Protein AF-A0A3P9NRV5-F1 (afdb_monomer_lite)

Secondary structure (DSSP, 8-state):
--SHHHHHHHHH-HHHHHHHHHHTT-S-HHHHHHHHHHHHHHHHH-TTHHHHHHHHHHHHHHHHTS-TTHHHHHHHT-TT---HHHHHHHHHHHHHS----PPPTTSSHHHHHHTT-PPPP---

Foldseek 3Di:
DPDPVVLVVCQVDLVNLLVLLVQCLDPDPVSVLVSLVVLLCNLVVDVVSLVSNQVSQCVNQVVVVHDRPVSLVCQCPPPPPDPPPSNVSSVSSVVSNDPDPPPDPPVVVVVVVVVVPDDDDDDD

InterPro domains:
  IPR011989 Armadillo-like helical [G3DSA:1.25.10.10] (1-114)
  IPR016024 Armadillo-type fold [SSF48371] (4-97)
  IPR056771 FHOD1/3-like, FH3 domain [PF24959] (1-97)

Organism: Poecilia reticulata (NCBI:txid8081)

pLDDT: mean 82.78, std 18.44, range [45.28, 98.5]

Structure (mmCIF, N/CA/C/O backbone):
data_AF-A0A3P9NRV5-F1
#
_entry.id   AF-A0A3P9NRV5-F1
#
loop_
_atom_site.group_PDB
_atom_site.id
_atom_site.type_symbol
_atom_site.label_atom_id
_atom_site.label_alt_id
_atom_site.label_comp_id
_atom_site.label_asym_id
_atom_site.label_entity_id
_atom_site.label_seq_id
_atom_site.pdbx_PDB_ins_code
_atom_site.Cartn_x
_atom_site.Cartn_y
_atom_site.Cartn_z
_atom_site.occupancy
_atom_site.B_iso_or_equiv
_atom_site.auth_seq_id
_atom_site.auth_comp_id
_atom_site.auth_asym_id
_atom_site.auth_atom_id
_atom_site.pdbx_PDB_model_num
ATOM 1 N N . MET A 1 1 ? 13.697 3.349 2.463 1.00 53.31 1 MET A N 1
ATOM 2 C CA . MET A 1 1 ? 14.480 2.935 1.281 1.00 53.31 1 ME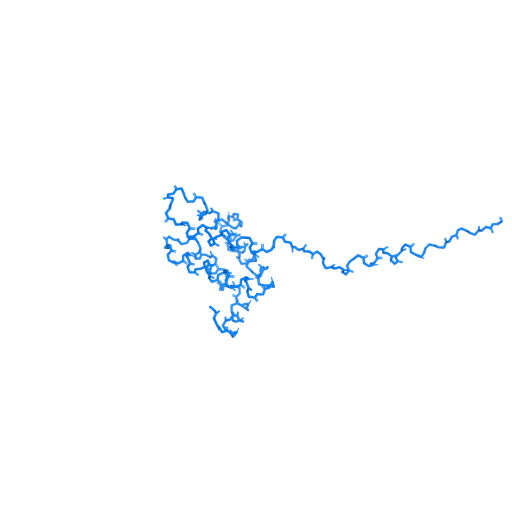T A CA 1
ATOM 3 C C . MET A 1 1 ? 15.273 4.130 0.781 1.00 53.31 1 MET A C 1
ATOM 5 O O . MET A 1 1 ? 14.735 4.925 0.029 1.00 53.31 1 MET A O 1
ATOM 9 N N . LEU A 1 2 ? 16.500 4.316 1.265 1.00 51.59 2 LEU A N 1
ATOM 10 C CA . LEU A 1 2 ? 17.341 5.463 0.881 1.00 51.59 2 LEU A CA 1
ATOM 11 C C . LEU A 1 2 ? 18.614 5.040 0.126 1.00 51.59 2 LEU A C 1
ATOM 13 O O . LEU A 1 2 ? 19.463 5.872 -0.154 1.00 51.59 2 LEU A O 1
ATOM 17 N N . PHE A 1 3 ? 18.723 3.761 -0.246 1.00 63.09 3 PHE A N 1
ATOM 18 C CA . PHE A 1 3 ? 19.817 3.226 -1.055 1.00 63.09 3 PHE A CA 1
ATOM 19 C C . PHE A 1 3 ? 19.238 2.475 -2.256 1.00 63.09 3 PHE A C 1
ATOM 21 O O . PHE A 1 3 ? 18.277 1.717 -2.096 1.00 63.09 3 PHE A O 1
ATOM 28 N N . VAL A 1 4 ? 19.820 2.696 -3.440 1.00 63.41 4 VAL A N 1
ATOM 29 C CA . VAL A 1 4 ? 19.380 2.115 -4.724 1.00 63.41 4 VAL A CA 1
ATOM 30 C C . VAL A 1 4 ? 19.313 0.584 -4.645 1.00 63.41 4 VAL A C 1
ATOM 32 O O . VAL A 1 4 ? 18.315 -0.007 -5.051 1.00 63.41 4 VAL A O 1
ATOM 35 N N . ASP A 1 5 ? 20.291 -0.049 -3.993 1.00 69.69 5 ASP A N 1
ATOM 36 C CA . ASP A 1 5 ? 20.334 -1.508 -3.816 1.00 69.69 5 ASP A CA 1
ATOM 37 C C . ASP A 1 5 ? 19.201 -2.041 -2.928 1.00 69.69 5 ASP A C 1
ATOM 39 O O . ASP A 1 5 ? 18.614 -3.086 -3.208 1.00 69.69 5 ASP A O 1
ATOM 43 N N . GLY A 1 6 ? 18.826 -1.292 -1.886 1.00 76.44 6 GLY A N 1
ATOM 44 C CA . GLY A 1 6 ? 17.714 -1.664 -1.009 1.00 76.44 6 GLY A CA 1
ATOM 45 C C . GLY A 1 6 ? 16.355 -1.583 -1.708 1.00 76.44 6 GLY A C 1
ATOM 46 O O . GLY A 1 6 ? 15.471 -2.388 -1.424 1.00 76.44 6 GLY A O 1
ATOM 47 N N . MET A 1 7 ? 16.185 -0.637 -2.637 1.00 85.31 7 MET A N 1
ATOM 48 C CA . MET A 1 7 ? 14.974 -0.544 -3.459 1.00 85.31 7 MET A CA 1
ATOM 49 C C . MET A 1 7 ? 14.908 -1.687 -4.476 1.00 85.31 7 MET A C 1
ATOM 51 O O . MET A 1 7 ? 13.866 -2.331 -4.598 1.00 85.31 7 MET A O 1
ATOM 55 N N . ASN A 1 8 ? 16.031 -1.997 -5.134 1.00 81.44 8 ASN A N 1
ATOM 56 C CA . ASN A 1 8 ? 16.127 -3.132 -6.053 1.00 81.44 8 ASN A CA 1
ATOM 57 C C . ASN A 1 8 ? 15.754 -4.450 -5.369 1.00 81.44 8 ASN A C 1
ATOM 59 O O . ASN A 1 8 ? 15.013 -5.236 -5.954 1.00 81.44 8 ASN A O 1
ATOM 63 N N . GLY A 1 9 ? 16.184 -4.672 -4.123 1.00 82.94 9 GLY A N 1
ATOM 64 C CA . GLY A 1 9 ? 15.762 -5.844 -3.353 1.00 82.94 9 GLY A CA 1
ATOM 65 C C . GLY A 1 9 ? 14.237 -5.960 -3.248 1.00 82.94 9 GLY A C 1
ATOM 66 O O . GLY A 1 9 ? 13.672 -7.010 -3.532 1.00 82.94 9 GLY A O 1
ATOM 67 N N . VAL A 1 10 ? 13.535 -4.874 -2.923 1.00 86.69 10 VAL A N 1
ATOM 68 C CA . VAL A 1 10 ? 12.068 -4.923 -2.784 1.00 86.69 10 VAL A CA 1
ATOM 69 C C . VAL A 1 10 ? 11.347 -5.077 -4.122 1.00 86.69 10 VAL A C 1
ATOM 71 O O . VAL A 1 10 ? 10.339 -5.776 -4.178 1.00 86.69 10 VAL A O 1
ATOM 74 N N . ILE A 1 11 ? 11.874 -4.496 -5.203 1.00 89.38 11 ILE A N 1
ATOM 75 C CA . ILE A 1 11 ? 11.321 -4.660 -6.559 1.00 89.38 11 ILE A CA 1
ATOM 76 C C . ILE A 1 11 ? 11.332 -6.136 -6.992 1.00 89.38 11 ILE A C 1
ATOM 78 O O . ILE A 1 11 ? 10.365 -6.606 -7.589 1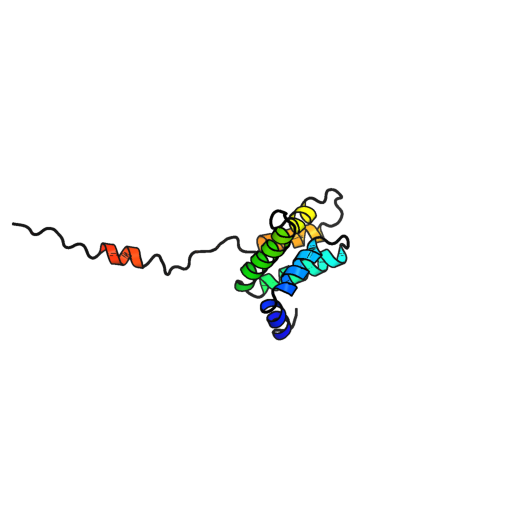.00 89.38 11 ILE A O 1
ATOM 82 N N . HIS A 1 12 ? 12.393 -6.880 -6.667 1.00 90.25 12 HIS A N 1
ATOM 83 C CA . HIS A 1 12 ? 12.560 -8.276 -7.092 1.00 90.25 12 HIS A CA 1
ATOM 84 C C . HIS A 1 12 ? 11.905 -9.307 -6.155 1.00 90.25 12 HIS A C 1
ATOM 86 O O . HIS A 1 12 ? 11.909 -10.496 -6.471 1.00 90.25 12 HIS A O 1
ATOM 92 N N . HIS A 1 13 ? 11.323 -8.878 -5.030 1.00 93.12 13 HIS A N 1
ATOM 93 C CA . HIS A 1 13 ? 10.712 -9.764 -4.032 1.00 93.12 13 HIS A CA 1
ATOM 94 C C . HIS A 1 13 ? 9.249 -9.379 -3.754 1.00 93.12 13 HIS A C 1
ATOM 96 O O . HIS A 1 13 ? 8.975 -8.635 -2.801 1.00 93.12 13 HIS A O 1
ATOM 102 N N . PRO A 1 14 ? 8.287 -9.899 -4.546 1.00 92.56 14 PRO A N 1
ATOM 103 C CA . PRO A 1 14 ? 6.860 -9.592 -4.414 1.00 92.56 14 PRO A CA 1
ATOM 104 C C . PRO A 1 14 ? 6.289 -9.843 -3.014 1.00 92.56 14 PRO A C 1
ATOM 106 O O . PRO A 1 14 ? 5.367 -9.147 -2.587 1.00 92.56 14 PRO A O 1
ATOM 109 N N . GLU A 1 15 ? 6.835 -10.810 -2.277 1.00 96.06 15 GLU A N 1
ATOM 110 C CA . GLU A 1 15 ? 6.449 -11.142 -0.903 1.00 96.06 15 GLU A CA 1
ATOM 111 C C . GLU A 1 15 ? 6.643 -9.952 0.041 1.00 96.06 15 GLU A C 1
ATOM 113 O O . GLU A 1 15 ? 5.844 -9.755 0.955 1.00 96.06 15 GLU A O 1
ATOM 118 N N . THR A 1 16 ? 7.652 -9.113 -0.210 1.00 96.31 16 THR A N 1
ATOM 119 C CA . THR A 1 16 ? 7.899 -7.904 0.586 1.00 96.31 16 THR A CA 1
ATOM 120 C C . THR A 1 16 ? 6.768 -6.897 0.405 1.00 96.31 16 THR A C 1
ATOM 122 O O . THR A 1 16 ? 6.284 -6.332 1.383 1.00 96.31 16 THR A O 1
ATOM 125 N N . LEU A 1 17 ? 6.291 -6.701 -0.829 1.00 97.19 17 LEU A N 1
ATOM 126 C CA . LEU A 1 17 ? 5.154 -5.817 -1.105 1.00 97.19 17 LEU A CA 1
ATOM 127 C C . LEU A 1 17 ? 3.846 -6.384 -0.551 1.00 97.19 17 LEU A C 1
ATOM 129 O O . LEU A 1 17 ? 3.053 -5.637 0.020 1.00 97.19 17 LEU A O 1
ATOM 133 N N . GLN A 1 18 ? 3.637 -7.698 -0.664 1.00 98.25 18 GLN A N 1
ATOM 134 C CA . GLN A 1 18 ? 2.485 -8.376 -0.059 1.00 98.25 18 GLN A CA 1
ATOM 135 C C . GLN A 1 18 ? 2.485 -8.199 1.466 1.00 98.25 18 GLN A C 1
ATOM 137 O O . GLN A 1 18 ? 1.447 -7.909 2.067 1.00 98.25 18 GLN A O 1
ATOM 142 N N . TRP A 1 19 ? 3.653 -8.323 2.096 1.00 97.88 19 TRP A N 1
ATOM 143 C CA . TRP A 1 19 ? 3.813 -8.119 3.530 1.00 97.88 19 TRP A CA 1
ATOM 144 C C . TRP A 1 19 ? 3.564 -6.663 3.936 1.00 97.88 19 TRP A C 1
ATOM 146 O O . TRP A 1 19 ? 2.754 -6.419 4.831 1.00 97.88 19 TRP A O 1
ATOM 156 N N . LEU A 1 20 ? 4.164 -5.691 3.239 1.00 98.00 20 LEU A N 1
ATOM 157 C CA . LEU A 1 20 ? 3.911 -4.265 3.476 1.00 98.00 20 LEU A CA 1
ATOM 158 C C . LEU A 1 20 ? 2.424 -3.921 3.323 1.00 98.00 20 LEU A C 1
ATOM 160 O O . LEU A 1 20 ? 1.874 -3.223 4.171 1.00 98.00 20 LEU A O 1
ATOM 164 N N . TYR A 1 21 ? 1.749 -4.450 2.298 1.00 98.44 21 TYR A N 1
ATOM 165 C CA . TYR A 1 21 ? 0.307 -4.274 2.138 1.00 98.44 21 TYR A CA 1
ATOM 166 C C . TYR A 1 21 ? -0.488 -4.911 3.288 1.00 98.44 21 TYR A C 1
ATOM 168 O O . TYR A 1 21 ? -1.403 -4.291 3.827 1.00 98.44 21 TYR A O 1
ATOM 176 N N . THR A 1 22 ? -0.113 -6.111 3.732 1.00 98.31 22 THR A N 1
ATOM 177 C CA . THR A 1 22 ? -0.757 -6.773 4.880 1.00 98.31 22 THR A CA 1
ATOM 178 C C . THR A 1 22 ? -0.648 -5.925 6.152 1.00 98.31 22 THR A C 1
ATOM 180 O O . THR A 1 22 ? -1.625 -5.794 6.887 1.00 98.31 22 THR A O 1
ATOM 183 N N . LEU A 1 23 ? 0.501 -5.276 6.385 1.00 98.12 23 LEU A N 1
ATOM 184 C CA . LEU A 1 23 ? 0.712 -4.390 7.537 1.00 98.12 23 LEU A CA 1
ATOM 185 C C . LEU A 1 23 ? -0.194 -3.149 7.547 1.00 98.12 23 LEU A C 1
ATOM 187 O O . LEU A 1 23 ? -0.404 -2.578 8.617 1.00 98.12 23 LEU A O 1
ATOM 191 N N . THR A 1 24 ? -0.757 -2.742 6.404 1.00 97.31 24 THR A N 1
ATOM 192 C CA . THR A 1 24 ? -1.714 -1.620 6.360 1.00 97.31 24 THR A CA 1
ATOM 193 C C . THR A 1 24 ? -3.044 -1.939 7.047 1.00 97.31 24 THR A C 1
ATOM 195 O O . THR A 1 24 ? -3.720 -1.017 7.481 1.00 97.31 24 THR A O 1
ATOM 198 N N . GLY A 1 25 ? -3.380 -3.223 7.228 1.00 95.62 25 GLY A N 1
ATOM 199 C CA . GLY A 1 25 ? -4.535 -3.682 8.013 1.00 95.62 25 GLY A CA 1
ATOM 200 C C . GLY A 1 25 ? -4.208 -4.003 9.479 1.00 95.62 25 GLY A C 1
ATOM 201 O O . GLY A 1 25 ? -4.948 -4.739 10.128 1.00 95.62 25 GLY A O 1
ATOM 202 N N . SER A 1 26 ? -3.065 -3.542 9.997 1.00 95.62 26 SER A N 1
ATOM 203 C CA . SER A 1 26 ? -2.642 -3.808 11.377 1.00 95.62 26 SER A CA 1
ATOM 204 C C . SER A 1 26 ? -3.430 -2.984 12.397 1.00 95.62 26 SER A C 1
ATOM 206 O O . SER A 1 26 ? -3.733 -1.818 12.171 1.00 95.62 26 SER A O 1
ATOM 208 N N . VAL A 1 27 ? -3.638 -3.544 13.592 1.00 92.12 27 VAL A N 1
ATOM 209 C CA . VAL A 1 27 ? -4.185 -2.807 14.748 1.00 92.12 27 VAL A CA 1
ATOM 210 C C . VAL A 1 27 ? -3.236 -1.716 15.270 1.00 92.12 27 VAL A C 1
ATOM 212 O O . VAL A 1 27 ? -3.650 -0.825 16.009 1.00 92.12 27 VAL A O 1
ATOM 215 N N . SER A 1 28 ? -1.946 -1.776 14.919 1.00 93.75 28 SER A N 1
ATOM 216 C CA . SER A 1 28 ? -0.946 -0.796 15.351 1.00 93.75 28 SER A CA 1
ATOM 217 C C . SER A 1 28 ? -0.824 0.352 14.353 1.00 93.75 28 SER A C 1
ATOM 219 O O . SER A 1 28 ? -0.228 0.194 13.284 1.00 93.75 28 SER A O 1
ATOM 221 N N . ARG A 1 29 ? -1.286 1.549 14.744 1.00 91.56 29 ARG A N 1
ATOM 222 C CA . ARG A 1 29 ? -1.191 2.778 13.926 1.00 91.56 29 ARG A CA 1
ATOM 223 C C . ARG A 1 29 ? 0.233 3.083 13.459 1.00 91.56 29 ARG A C 1
ATOM 225 O O . ARG A 1 29 ? 0.430 3.545 12.339 1.00 91.56 29 ARG A O 1
ATOM 232 N N . LEU A 1 30 ? 1.244 2.795 14.284 1.00 94.38 30 LEU A N 1
ATOM 233 C CA . LEU A 1 30 ? 2.645 3.001 13.909 1.00 94.38 30 LEU A CA 1
ATOM 234 C C . LEU A 1 30 ? 3.072 2.081 12.755 1.00 94.38 30 LEU A C 1
ATOM 236 O O . LEU A 1 30 ? 3.780 2.530 11.849 1.00 94.38 30 LEU A O 1
ATOM 240 N N . LEU A 1 31 ? 2.628 0.819 12.767 1.00 95.62 31 LEU A N 1
ATOM 241 C CA . LEU A 1 31 ? 2.913 -0.130 11.688 1.00 95.62 31 LEU A CA 1
ATOM 242 C C . LEU A 1 31 ? 2.192 0.275 10.404 1.00 95.62 31 LEU A C 1
ATOM 244 O O . LEU A 1 31 ? 2.835 0.321 9.356 1.00 95.62 31 LEU A O 1
ATOM 248 N N . VAL A 1 32 ? 0.916 0.663 10.500 1.00 96.19 32 VAL A N 1
ATOM 249 C CA . VAL A 1 32 ? 0.141 1.169 9.356 1.00 96.19 32 VAL A CA 1
ATOM 250 C C . VAL A 1 32 ? 0.830 2.391 8.746 1.00 96.19 32 VAL A C 1
ATOM 252 O O . VAL A 1 32 ? 1.126 2.404 7.553 1.00 96.19 32 VAL A O 1
ATOM 255 N N . LYS A 1 33 ? 1.194 3.385 9.569 1.00 95.31 33 LYS A N 1
ATOM 256 C CA . LYS A 1 33 ? 1.897 4.596 9.119 1.00 95.31 33 LYS A CA 1
ATOM 257 C C . LYS A 1 33 ? 3.206 4.280 8.408 1.00 95.31 33 LYS A C 1
ATOM 259 O O . LYS A 1 33 ? 3.502 4.848 7.358 1.00 95.31 33 LYS A O 1
ATOM 264 N N . THR A 1 34 ? 4.008 3.400 8.996 1.00 96.81 34 THR A N 1
ATOM 265 C CA . THR A 1 34 ? 5.319 3.045 8.446 1.00 96.81 34 THR A CA 1
ATOM 266 C C . THR A 1 34 ? 5.162 2.297 7.125 1.00 96.81 34 THR A C 1
ATOM 268 O O . THR A 1 34 ? 5.842 2.636 6.158 1.00 96.81 34 THR A O 1
ATOM 271 N N . ALA A 1 35 ? 4.223 1.351 7.045 1.00 97.88 35 ALA A N 1
ATOM 272 C CA . ALA A 1 35 ? 3.919 0.632 5.814 1.00 97.88 35 ALA A CA 1
ATOM 273 C C . ALA A 1 35 ? 3.442 1.581 4.706 1.00 97.88 35 ALA A C 1
ATOM 275 O O . ALA A 1 35 ? 3.997 1.553 3.611 1.00 97.88 35 ALA A O 1
ATOM 276 N N . LEU A 1 36 ? 2.497 2.480 5.002 1.00 97.62 36 LEU A N 1
ATOM 277 C CA . LEU A 1 36 ? 2.009 3.472 4.038 1.00 97.62 36 LEU A CA 1
ATOM 278 C C . LEU A 1 36 ? 3.140 4.367 3.519 1.00 97.62 36 LEU A C 1
ATOM 280 O O . LEU A 1 36 ? 3.275 4.529 2.310 1.00 97.62 36 LEU A O 1
ATOM 284 N N . LYS A 1 37 ? 4.003 4.893 4.400 1.00 96.06 37 LYS A N 1
ATOM 285 C CA . LYS A 1 37 ? 5.162 5.708 3.987 1.00 96.06 37 LYS A CA 1
ATOM 286 C C . LYS A 1 37 ? 6.113 4.929 3.076 1.00 96.06 37 LYS A C 1
ATOM 288 O O . LYS A 1 37 ? 6.573 5.472 2.076 1.00 96.06 37 LYS A O 1
ATOM 293 N N . LEU A 1 38 ? 6.396 3.664 3.391 1.00 96.56 38 LEU A N 1
ATOM 294 C CA . LEU A 1 38 ? 7.265 2.821 2.564 1.00 96.56 38 LEU A CA 1
ATOM 295 C C . LEU A 1 38 ? 6.638 2.497 1.205 1.00 96.56 38 LEU A C 1
ATOM 297 O O . LEU A 1 38 ? 7.338 2.554 0.198 1.00 96.56 38 LEU A O 1
ATOM 301 N N . LEU A 1 39 ? 5.337 2.209 1.166 1.00 97.19 39 LEU A N 1
ATOM 302 C CA . LEU A 1 39 ? 4.603 1.962 -0.075 1.00 97.19 39 LEU A CA 1
ATOM 303 C C . LEU A 1 39 ? 4.536 3.215 -0.958 1.00 97.19 39 LEU A C 1
ATOM 305 O O . LEU A 1 39 ? 4.699 3.098 -2.168 1.00 97.19 39 LEU A O 1
ATOM 309 N N . ILE A 1 40 ? 4.366 4.403 -0.367 1.00 96.06 40 ILE A N 1
ATOM 310 C CA . ILE A 1 40 ? 4.422 5.683 -1.091 1.00 96.06 40 ILE A CA 1
ATOM 311 C C . ILE A 1 40 ? 5.809 5.879 -1.706 1.00 96.06 40 ILE A C 1
ATOM 313 O O . ILE A 1 40 ? 5.909 6.050 -2.916 1.00 96.06 40 ILE A O 1
ATOM 317 N N . VAL A 1 41 ? 6.876 5.772 -0.906 1.00 94.69 41 VAL A N 1
ATOM 318 C CA . VAL A 1 41 ? 8.259 5.890 -1.407 1.00 94.69 41 VAL A CA 1
ATOM 319 C C . VAL A 1 41 ? 8.539 4.863 -2.510 1.00 94.69 41 VAL A C 1
ATOM 321 O O . VAL A 1 41 ? 9.230 5.170 -3.477 1.00 94.69 41 VAL A O 1
ATOM 324 N N . PHE A 1 42 ? 7.988 3.652 -2.394 1.00 94.75 42 PHE A N 1
ATOM 325 C CA . PHE A 1 42 ? 8.121 2.610 -3.407 1.00 9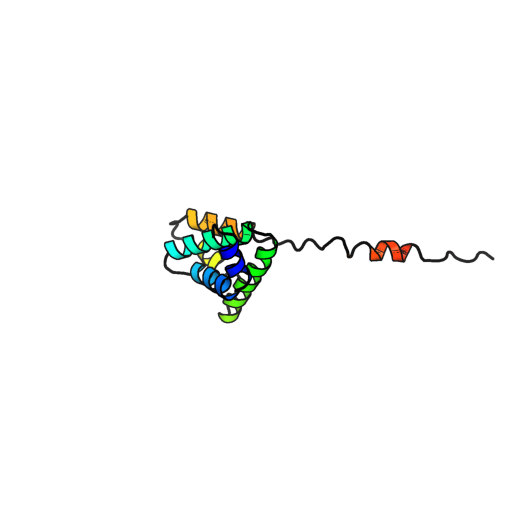4.75 42 PHE A CA 1
ATOM 326 C C . PHE A 1 42 ? 7.460 2.994 -4.738 1.00 94.75 42 PHE A C 1
ATOM 328 O O . PHE A 1 42 ? 8.109 2.890 -5.776 1.00 94.75 42 PHE A O 1
ATOM 335 N N . VAL A 1 43 ? 6.205 3.459 -4.741 1.00 94.69 43 VAL A N 1
ATOM 336 C CA . VAL A 1 43 ? 5.529 3.852 -5.997 1.00 94.69 43 VAL A CA 1
ATOM 337 C C . VAL A 1 43 ? 6.065 5.161 -6.579 1.00 94.69 43 VAL A C 1
ATOM 339 O O . VAL A 1 43 ? 6.005 5.357 -7.787 1.00 94.69 43 VAL A O 1
ATOM 342 N N . GLU A 1 44 ? 6.619 6.045 -5.746 1.00 92.31 44 GLU A N 1
ATOM 343 C CA . GLU A 1 44 ? 7.275 7.282 -6.191 1.00 92.31 44 GLU A CA 1
ATOM 344 C C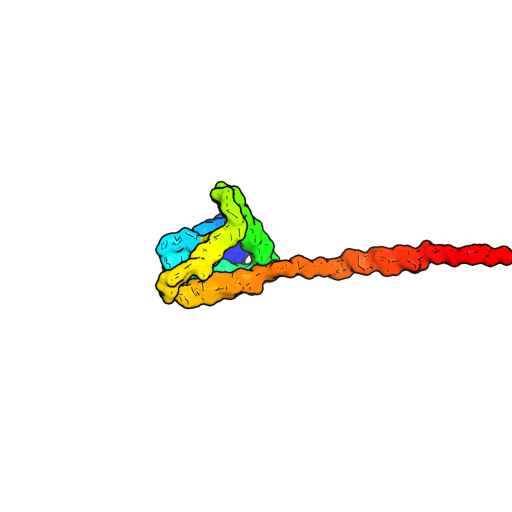 . GLU A 1 44 ? 8.632 7.042 -6.847 1.00 92.31 44 GLU A C 1
ATOM 346 O O . GLU A 1 44 ? 9.095 7.877 -7.619 1.00 92.31 44 GLU A O 1
ATOM 351 N N . TYR A 1 45 ? 9.273 5.917 -6.539 1.00 92.56 45 TYR A N 1
ATOM 352 C CA . TYR A 1 45 ? 10.607 5.623 -7.036 1.00 92.56 45 TYR A CA 1
ATOM 353 C C . TYR A 1 45 ? 10.649 5.414 -8.554 1.00 92.56 45 TYR A C 1
ATOM 355 O O . TYR A 1 45 ? 11.560 5.907 -9.215 1.00 92.56 45 TYR A O 1
ATOM 363 N N . ALA A 1 46 ? 9.679 4.682 -9.108 1.00 90.88 46 ALA A N 1
ATOM 364 C CA . ALA A 1 46 ? 9.581 4.414 -10.539 1.00 90.88 46 ALA A CA 1
ATOM 365 C C . ALA A 1 46 ? 8.133 4.106 -10.937 1.00 90.88 46 ALA A C 1
ATOM 367 O O . ALA A 1 46 ? 7.432 3.388 -10.227 1.00 90.88 46 ALA A O 1
ATOM 368 N N . GLU A 1 47 ? 7.695 4.568 -12.112 1.00 89.94 47 GLU A N 1
ATOM 369 C CA . GLU A 1 47 ? 6.332 4.303 -12.606 1.00 89.94 47 GLU A CA 1
ATOM 370 C C . GLU A 1 47 ? 6.031 2.796 -12.713 1.00 89.94 47 GLU A C 1
ATOM 372 O O . GLU A 1 47 ? 4.928 2.351 -12.383 1.00 89.94 47 GLU A O 1
ATOM 377 N N . SER A 1 48 ? 7.041 1.993 -13.074 1.00 91.75 48 SER A N 1
ATOM 378 C CA . SER A 1 48 ? 6.970 0.528 -13.160 1.00 91.75 48 SER A CA 1
ATOM 379 C C . SER A 1 48 ? 6.699 -0.170 -11.823 1.00 91.75 48 SER A C 1
ATOM 381 O O . SER A 1 48 ? 6.295 -1.332 -11.823 1.00 91.75 48 SER A O 1
ATOM 383 N N . ASN A 1 49 ? 6.852 0.513 -10.687 1.00 94.25 49 ASN A N 1
ATOM 384 C CA . ASN A 1 49 ? 6.577 -0.060 -9.369 1.00 94.25 49 ASN A CA 1
ATOM 385 C C . ASN A 1 49 ? 5.076 -0.134 -9.061 1.00 94.25 49 ASN A C 1
ATOM 387 O O . ASN A 1 49 ? 4.629 -1.004 -8.312 1.00 94.25 49 ASN A O 1
ATOM 391 N N . SER A 1 50 ? 4.270 0.738 -9.663 1.00 94.81 50 SER A N 1
ATOM 392 C CA . SER A 1 50 ? 2.821 0.765 -9.445 1.00 94.81 50 SER A CA 1
ATOM 393 C C . SER A 1 50 ? 2.113 -0.555 -9.790 1.00 94.81 50 SER A C 1
ATOM 395 O O . SER A 1 50 ? 1.387 -1.065 -8.933 1.00 94.81 50 SER A O 1
ATOM 397 N N . PRO A 1 51 ? 2.324 -1.178 -10.970 1.00 95.19 51 PRO A N 1
ATOM 398 C CA . PRO A 1 51 ? 1.731 -2.485 -11.262 1.00 95.19 51 PRO A CA 1
ATOM 399 C C . PRO A 1 51 ? 2.204 -3.596 -10.310 1.00 95.19 51 PRO A C 1
ATOM 401 O O . PRO A 1 51 ? 1.431 -4.513 -10.026 1.00 95.19 51 PRO A O 1
ATOM 404 N N . LEU A 1 52 ? 3.421 -3.506 -9.757 1.00 96.12 52 LEU A N 1
ATOM 405 C CA . LEU A 1 52 ? 3.909 -4.463 -8.755 1.00 96.12 52 LEU A CA 1
ATOM 406 C C . LEU A 1 52 ? 3.107 -4.362 -7.452 1.00 96.12 52 LEU A C 1
ATOM 408 O O . LEU A 1 52 ? 2.701 -5.385 -6.896 1.00 96.12 52 LEU A O 1
ATOM 412 N N . LEU A 1 53 ? 2.808 -3.138 -7.001 1.00 96.75 53 LEU A N 1
ATOM 413 C CA . LEU A 1 53 ? 1.940 -2.925 -5.843 1.00 96.75 53 LEU A CA 1
ATOM 414 C C . LEU A 1 53 ? 0.516 -3.441 -6.100 1.00 96.75 53 LEU A C 1
ATOM 416 O O . LEU A 1 53 ? -0.032 -4.145 -5.254 1.00 96.75 53 LEU A O 1
ATOM 420 N N . ILE A 1 54 ? -0.065 -3.154 -7.271 1.00 96.69 54 ILE A N 1
ATOM 421 C CA . ILE A 1 54 ? -1.407 -3.646 -7.641 1.00 96.69 54 ILE A CA 1
ATOM 422 C C . ILE A 1 54 ? -1.457 -5.181 -7.586 1.00 96.69 54 ILE A C 1
ATOM 424 O O . ILE A 1 54 ? -2.399 -5.756 -7.032 1.00 96.69 54 ILE A O 1
ATOM 428 N N . SER A 1 55 ? -0.432 -5.850 -8.121 1.00 96.94 55 SER A N 1
ATOM 429 C CA . SER A 1 55 ? -0.319 -7.312 -8.093 1.00 96.94 55 SER A CA 1
ATOM 430 C C . SER A 1 55 ? -0.238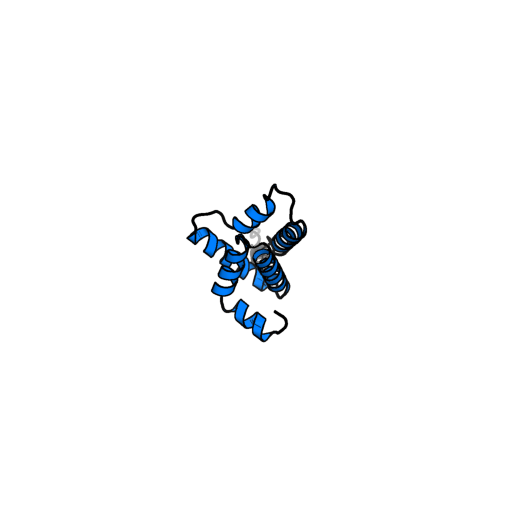 -7.854 -6.661 1.00 96.94 55 SER A C 1
ATOM 432 O O . SER A 1 55 ? -0.949 -8.800 -6.311 1.00 96.94 55 SER A O 1
ATOM 434 N N . ALA A 1 56 ? 0.561 -7.218 -5.799 1.00 97.62 56 ALA A N 1
ATOM 435 C CA . ALA A 1 56 ? 0.684 -7.601 -4.395 1.00 97.62 56 ALA A CA 1
ATOM 436 C C . ALA A 1 56 ? -0.644 -7.461 -3.632 1.00 97.62 56 ALA A C 1
ATOM 438 O O . ALA A 1 56 ? -1.052 -8.402 -2.949 1.00 97.62 56 ALA A O 1
ATOM 439 N N . VAL A 1 57 ? -1.345 -6.333 -3.798 1.00 97.88 57 VAL A N 1
ATOM 440 C CA . VAL A 1 57 ? -2.669 -6.083 -3.196 1.00 97.88 57 VAL A CA 1
ATOM 441 C C . VAL A 1 57 ? -3.668 -7.147 -3.637 1.00 97.88 57 VAL A C 1
ATOM 443 O O . VAL A 1 57 ? -4.294 -7.806 -2.808 1.00 97.88 57 VAL A O 1
ATOM 446 N N . THR A 1 58 ? -3.769 -7.360 -4.950 1.00 97.75 58 THR A N 1
ATOM 447 C CA . THR A 1 58 ? -4.693 -8.337 -5.537 1.00 97.75 58 THR A CA 1
ATOM 448 C C . THR A 1 58 ? -4.409 -9.739 -5.009 1.00 97.75 58 THR A C 1
ATOM 450 O O . THR A 1 58 ? -5.333 -10.451 -4.629 1.00 97.75 58 THR A O 1
ATOM 453 N N . THR A 1 59 ? -3.133 -10.117 -4.921 1.00 98.25 59 THR A N 1
ATOM 454 C CA . THR A 1 59 ? -2.712 -11.426 -4.411 1.00 98.25 59 THR A CA 1
ATOM 455 C C . THR A 1 59 ? -3.105 -11.625 -2.949 1.00 98.25 59 THR A C 1
ATOM 457 O O . THR A 1 59 ? -3.630 -12.682 -2.597 1.00 98.25 59 THR A O 1
ATOM 460 N N . VAL A 1 60 ? -2.850 -10.638 -2.085 1.00 98.50 60 VAL A N 1
ATOM 461 C CA . VAL A 1 60 ? -3.158 -10.736 -0.649 1.00 98.50 60 VAL A CA 1
ATOM 462 C C . VAL A 1 60 ? -4.662 -10.822 -0.415 1.00 98.50 60 VAL A C 1
ATOM 464 O O . VAL A 1 60 ? -5.115 -11.705 0.314 1.00 98.50 60 VAL A O 1
ATOM 467 N N . ASP A 1 61 ? -5.444 -9.954 -1.050 1.00 98.38 61 ASP A N 1
ATOM 468 C CA . ASP A 1 61 ? -6.890 -9.916 -0.826 1.00 98.38 61 ASP A CA 1
ATOM 469 C C . ASP A 1 61 ? -7.614 -11.102 -1.465 1.00 98.38 61 ASP A C 1
ATOM 471 O O . ASP A 1 61 ? -8.513 -11.670 -0.841 1.00 98.38 61 ASP A O 1
ATOM 475 N N . ALA A 1 62 ? -7.165 -11.568 -2.637 1.00 98.25 62 ALA A N 1
ATOM 476 C CA . ALA A 1 62 ? -7.688 -12.792 -3.240 1.00 98.25 62 ALA A CA 1
ATOM 477 C C . ALA A 1 62 ? -7.451 -14.012 -2.336 1.00 98.25 62 ALA A C 1
ATOM 479 O O . ALA A 1 62 ? -8.369 -14.802 -2.126 1.00 98.25 62 ALA A O 1
ATOM 480 N N . LYS A 1 63 ? -6.258 -14.137 -1.730 1.00 97.94 63 LYS A N 1
ATOM 481 C CA . LYS A 1 63 ? -5.958 -15.205 -0.754 1.00 97.94 63 LYS A CA 1
ATOM 482 C C . LYS A 1 63 ? -6.851 -15.138 0.491 1.00 97.94 63 LYS A C 1
ATOM 484 O O . LYS A 1 63 ? -7.124 -16.171 1.094 1.00 97.94 63 LYS A O 1
ATOM 489 N N . ARG A 1 64 ? -7.302 -13.941 0.876 1.00 97.19 64 ARG A N 1
ATOM 490 C CA . ARG A 1 64 ? -8.215 -13.707 2.009 1.00 97.19 64 ARG A CA 1
ATOM 491 C C . ARG A 1 64 ? -9.696 -13.832 1.637 1.00 97.19 64 ARG A C 1
ATOM 493 O O . ARG A 1 64 ? -10.532 -13.822 2.534 1.00 97.19 64 ARG A O 1
ATOM 500 N N . GLY A 1 65 ? -10.030 -13.925 0.348 1.00 97.88 65 GLY A N 1
ATOM 501 C CA . GLY A 1 65 ? -11.414 -13.945 -0.132 1.00 97.88 65 GLY A CA 1
ATOM 502 C C . GLY A 1 65 ? -12.140 -12.601 -0.002 1.00 97.88 65 GLY A C 1
ATOM 503 O O . GLY A 1 65 ? -13.366 -12.583 0.094 1.00 97.88 65 GLY A O 1
ATOM 504 N N . VAL A 1 66 ? -11.407 -11.483 0.020 1.00 97.81 66 VAL A N 1
ATOM 505 C CA . VAL A 1 66 ? -11.973 -10.124 0.108 1.00 97.81 66 VAL A CA 1
ATOM 506 C C . VAL A 1 66 ? -11.722 -9.338 -1.180 1.00 97.81 66 VAL A C 1
ATOM 508 O O . VAL A 1 66 ? -10.976 -9.771 -2.059 1.00 97.81 66 VAL A O 1
ATOM 511 N N . LYS A 1 67 ? -12.383 -8.185 -1.329 1.00 97.06 67 LYS A N 1
ATOM 512 C CA . LYS A 1 67 ? -12.159 -7.308 -2.485 1.00 97.06 67 LYS A CA 1
ATOM 513 C C . LYS A 1 67 ? -10.763 -6.693 -2.401 1.00 97.06 67 LYS A C 1
ATOM 515 O O . LYS A 1 67 ? -10.285 -6.388 -1.317 1.00 97.06 67 LYS A O 1
ATOM 520 N N . SER A 1 68 ? -10.133 -6.467 -3.551 1.00 95.88 68 SER A N 1
ATOM 521 C CA . SER A 1 68 ? -8.860 -5.750 -3.594 1.00 95.88 68 SER A CA 1
ATOM 522 C C . SER A 1 68 ? -8.983 -4.378 -2.936 1.00 95.88 68 SER A C 1
ATOM 524 O O . SER A 1 68 ? -9.990 -3.691 -3.127 1.00 95.88 68 SER A O 1
ATOM 526 N N . TRP A 1 69 ? -7.926 -3.977 -2.231 1.00 96.94 69 TRP A N 1
ATOM 527 C CA . TRP A 1 69 ? -7.798 -2.703 -1.519 1.00 96.94 69 TRP A CA 1
ATOM 528 C C . TRP A 1 69 ? -8.567 -2.619 -0.199 1.00 96.94 69 TRP A C 1
ATOM 530 O O . TRP A 1 69 ? -8.568 -1.544 0.400 1.00 96.94 69 TRP A O 1
ATOM 540 N N . THR A 1 70 ? -9.143 -3.721 0.302 1.00 97.56 70 THR A N 1
ATOM 541 C CA . THR A 1 70 ? -9.937 -3.717 1.545 1.00 97.56 70 THR A CA 1
ATOM 542 C C . THR A 1 70 ? -9.194 -3.055 2.706 1.00 97.56 70 THR A C 1
ATOM 544 O O . THR A 1 70 ? -9.739 -2.132 3.295 1.00 97.56 70 THR A O 1
ATOM 547 N N . ASN A 1 71 ? -7.922 -3.397 2.956 1.00 96.88 71 ASN A N 1
ATOM 548 C CA . ASN A 1 71 ? -7.177 -2.788 4.071 1.00 96.88 71 ASN A CA 1
ATOM 549 C C . ASN A 1 71 ? -7.086 -1.254 3.978 1.00 96.88 71 ASN A C 1
ATOM 551 O O . ASN A 1 71 ? -7.164 -0.576 4.994 1.00 96.88 71 ASN A O 1
ATOM 555 N N . LEU A 1 72 ? -6.915 -0.693 2.773 1.00 96.38 72 LEU A N 1
ATOM 556 C CA . LEU A 1 72 ? -6.835 0.763 2.611 1.00 96.38 72 LEU A CA 1
ATOM 557 C C . LEU A 1 72 ? -8.209 1.415 2.765 1.00 96.38 72 LEU A C 1
ATOM 559 O O . LEU A 1 72 ? -8.306 2.501 3.326 1.00 96.38 72 LEU A O 1
ATOM 563 N N . MET A 1 73 ? -9.265 0.755 2.286 1.00 96.12 73 MET A N 1
ATOM 564 C CA . MET A 1 73 ? -10.634 1.248 2.449 1.00 96.12 73 MET A CA 1
ATOM 565 C C . MET A 1 73 ? -11.058 1.245 3.918 1.00 96.12 73 MET A C 1
ATOM 567 O O . MET A 1 73 ? -11.686 2.202 4.357 1.00 96.12 73 MET A O 1
ATOM 571 N N . ASP A 1 74 ? -10.638 0.243 4.690 1.00 94.06 74 ASP A N 1
ATOM 572 C CA . ASP A 1 74 ? -10.901 0.176 6.129 1.00 94.06 74 ASP A CA 1
ATOM 573 C C . ASP A 1 74 ? -10.216 1.330 6.885 1.00 94.06 74 ASP A C 1
ATOM 575 O O . ASP A 1 74 ? -10.814 1.921 7.782 1.00 94.06 74 ASP A O 1
ATOM 579 N N . VAL A 1 75 ? -8.994 1.717 6.485 1.00 93.62 75 VAL A N 1
ATOM 580 C CA . VAL A 1 75 ? -8.315 2.908 7.038 1.00 93.62 75 VAL A CA 1
ATOM 581 C C . VAL A 1 75 ? -9.092 4.191 6.721 1.00 93.62 75 VAL A C 1
ATOM 583 O O . VAL A 1 75 ? -9.138 5.097 7.551 1.00 93.62 75 VAL A O 1
ATOM 586 N N . LEU A 1 76 ? -9.712 4.283 5.540 1.00 93.12 76 LEU A N 1
ATOM 587 C CA . LEU A 1 76 ? -10.505 5.450 5.136 1.00 93.12 76 LEU A CA 1
ATOM 588 C C . LEU A 1 76 ? -11.896 5.508 5.789 1.00 93.12 76 LEU A C 1
ATOM 590 O O . LEU A 1 76 ? -12.414 6.606 5.980 1.00 93.12 76 LEU A O 1
ATOM 594 N N . ASP A 1 77 ? -12.495 4.365 6.136 1.00 90.69 77 ASP A N 1
ATOM 595 C CA . ASP A 1 77 ? -13.815 4.285 6.789 1.00 90.69 77 ASP A CA 1
ATOM 596 C C . ASP A 1 77 ? -13.744 4.506 8.316 1.00 90.69 77 ASP A C 1
ATOM 598 O O . ASP A 1 77 ? -14.750 4.410 9.018 1.00 90.69 77 ASP A O 1
ATOM 602 N N . GLU A 1 78 ? -12.566 4.804 8.873 1.00 80.25 78 GLU A N 1
ATOM 603 C CA . GLU A 1 78 ? -12.350 4.872 10.320 1.00 80.25 78 GLU A CA 1
ATOM 604 C C . GLU A 1 78 ? -13.121 6.048 10.976 1.00 80.25 78 GLU A C 1
ATOM 606 O O . GLU A 1 78 ? -12.678 7.197 11.026 1.00 80.25 78 GLU A O 1
ATOM 611 N N . LYS A 1 79 ? -14.305 5.746 11.532 1.00 64.62 79 LYS A N 1
ATOM 612 C CA . LYS A 1 79 ? -15.286 6.719 12.071 1.00 64.62 79 LYS A CA 1
ATOM 613 C C . LYS A 1 79 ? -14.851 7.454 13.343 1.00 64.62 79 LYS A C 1
ATOM 615 O O . LYS A 1 79 ? -15.491 8.427 13.734 1.00 64.62 79 LYS A O 1
ATOM 620 N N . ASN A 1 80 ? -13.770 7.016 13.989 1.00 61.97 80 ASN A N 1
ATOM 621 C CA . ASN A 1 80 ? -13.322 7.549 15.280 1.00 61.97 80 ASN A CA 1
ATOM 622 C C . ASN A 1 80 ? -12.388 8.771 15.172 1.00 61.97 80 ASN A C 1
ATOM 624 O O . ASN A 1 80 ? -11.845 9.204 16.186 1.00 61.97 80 ASN A O 1
ATOM 628 N N . GLY A 1 81 ? -12.208 9.343 13.975 1.00 59.03 81 GLY A N 1
ATOM 629 C CA . GLY A 1 81 ? -11.625 10.680 13.788 1.00 59.03 81 GLY A CA 1
ATOM 630 C C . GLY A 1 81 ? -10.172 10.863 14.247 1.00 59.03 81 GLY A C 1
ATOM 631 O O . GLY A 1 81 ? -9.755 11.995 14.472 1.00 59.03 81 GLY A O 1
ATOM 632 N N . ALA A 1 82 ? -9.396 9.792 14.426 1.00 60.84 82 ALA A N 1
ATOM 633 C CA . ALA A 1 82 ? -8.196 9.867 15.261 1.00 60.84 82 ALA A CA 1
ATOM 634 C C . ALA A 1 82 ? -6.863 10.064 14.520 1.00 60.84 82 ALA A C 1
ATOM 636 O O . ALA A 1 82 ? -5.870 10.354 15.183 1.00 60.84 82 ALA A O 1
ATOM 637 N N . ASP A 1 83 ? -6.784 9.924 13.191 1.00 79.44 83 ASP A N 1
ATOM 638 C CA . ASP A 1 83 ? -5.487 10.083 12.518 1.00 79.44 83 ASP A CA 1
ATOM 639 C C . ASP A 1 83 ? -5.600 10.562 11.067 1.00 79.44 83 ASP A C 1
ATOM 641 O O . ASP A 1 83 ? -5.480 9.804 10.102 1.00 79.44 83 ASP A O 1
ATOM 645 N N . THR A 1 84 ? -5.809 11.871 10.915 1.00 88.75 84 THR A N 1
ATOM 646 C CA . THR A 1 84 ? -5.763 12.564 9.620 1.00 88.75 84 THR A CA 1
ATOM 647 C C . THR A 1 84 ? -4.454 12.291 8.869 1.00 88.75 84 THR A C 1
ATOM 649 O O . THR A 1 84 ? -4.465 12.276 7.641 1.00 88.75 84 THR A O 1
ATOM 652 N N . GLU A 1 85 ? -3.337 12.028 9.566 1.00 91.44 85 GLU A N 1
ATOM 653 C CA . GLU A 1 85 ? -2.057 11.671 8.934 1.00 91.44 85 GLU A CA 1
ATOM 654 C C . GLU A 1 85 ? -2.204 10.366 8.131 1.00 91.44 85 GLU A C 1
ATOM 656 O O . GLU A 1 85 ? -1.804 10.302 6.966 1.00 91.44 85 GLU A O 1
ATOM 661 N N . LEU A 1 86 ? -2.835 9.339 8.715 1.00 93.75 86 LEU A N 1
ATOM 662 C CA . LEU A 1 86 ? -3.088 8.060 8.040 1.00 93.75 86 LEU A CA 1
ATOM 663 C C . LEU A 1 86 ? -4.048 8.200 6.859 1.00 93.75 86 LEU A C 1
ATOM 665 O O . LEU A 1 86 ? -3.805 7.596 5.811 1.00 93.75 86 LEU A O 1
ATOM 669 N N . LEU A 1 87 ? -5.096 9.016 6.994 1.00 94.19 87 LEU A N 1
ATOM 670 C CA . LEU A 1 87 ? -6.019 9.303 5.891 1.00 94.19 87 LEU A CA 1
ATOM 671 C C . LEU A 1 87 ? -5.286 9.977 4.726 1.00 94.19 87 LEU A C 1
ATOM 673 O O . LEU A 1 87 ? -5.429 9.561 3.575 1.00 94.19 87 LEU A O 1
ATOM 677 N N . VAL A 1 88 ? -4.444 10.972 5.024 1.00 94.44 88 VAL A N 1
ATOM 678 C CA . VAL A 1 88 ? -3.635 11.677 4.023 1.00 94.44 88 VAL A CA 1
ATOM 679 C C . VAL A 1 88 ? -2.668 10.722 3.331 1.00 94.44 88 VAL A C 1
ATOM 681 O O . VAL A 1 88 ? -2.595 10.738 2.101 1.00 94.44 88 VAL A O 1
ATOM 684 N N . PHE A 1 89 ? -1.957 9.860 4.063 1.00 96.25 89 PHE A N 1
ATOM 685 C CA . PHE A 1 89 ? -1.058 8.889 3.431 1.00 96.25 89 PHE A CA 1
ATOM 686 C C . PHE A 1 89 ? -1.806 7.860 2.591 1.00 96.25 89 PHE A C 1
ATOM 688 O O . PHE A 1 89 ? -1.386 7.575 1.471 1.00 96.25 89 PHE A O 1
ATOM 695 N N . THR A 1 90 ? -2.927 7.341 3.084 1.00 96.50 90 THR A N 1
ATOM 696 C CA . THR A 1 90 ? -3.734 6.361 2.347 1.00 96.50 90 THR A CA 1
ATOM 697 C C . THR A 1 90 ? -4.257 6.960 1.046 1.00 96.50 90 THR A C 1
ATOM 699 O O . THR A 1 90 ? -4.070 6.376 -0.022 1.00 96.50 90 THR A O 1
ATOM 702 N N . MET A 1 91 ? -4.811 8.174 1.100 1.00 95.50 91 MET A N 1
ATOM 703 C CA . MET A 1 91 ? -5.289 8.875 -0.091 1.00 95.50 91 MET A CA 1
ATOM 704 C C . MET A 1 91 ? -4.145 9.242 -1.048 1.00 95.50 91 MET A C 1
ATOM 706 O O . MET A 1 91 ? -4.286 9.121 -2.265 1.00 95.50 91 MET A O 1
ATOM 710 N N . THR A 1 92 ? -2.985 9.640 -0.516 1.00 95.38 92 THR A N 1
ATOM 711 C CA . THR A 1 92 ? -1.782 9.916 -1.319 1.00 95.38 92 THR A CA 1
ATOM 712 C C . THR A 1 92 ? -1.330 8.675 -2.083 1.00 95.38 92 THR A C 1
ATOM 714 O O . THR A 1 92 ? -1.049 8.769 -3.277 1.00 95.38 92 THR A O 1
ATOM 717 N N . LEU A 1 93 ? -1.287 7.514 -1.422 1.00 96.31 93 LEU A N 1
ATOM 718 C CA . LEU A 1 93 ? -0.912 6.250 -2.050 1.00 96.31 93 LEU A CA 1
ATOM 719 C C . LEU A 1 93 ? -1.889 5.877 -3.172 1.00 96.31 93 LEU A C 1
ATOM 721 O O . LEU A 1 93 ? -1.447 5.615 -4.289 1.00 96.31 93 LEU A O 1
ATOM 725 N N . ILE A 1 94 ? -3.199 5.918 -2.904 1.00 94.69 94 ILE A N 1
ATOM 726 C CA . ILE A 1 94 ? -4.243 5.601 -3.896 1.00 94.69 94 ILE A CA 1
ATOM 727 C C . ILE A 1 94 ? -4.131 6.510 -5.126 1.00 94.69 94 ILE A C 1
ATOM 729 O O . ILE A 1 94 ? -4.173 6.023 -6.251 1.00 94.69 94 ILE A O 1
ATOM 733 N N . ASN A 1 95 ? -3.933 7.815 -4.927 1.00 92.50 95 ASN A N 1
ATOM 734 C CA . ASN A 1 95 ? -3.810 8.774 -6.029 1.00 92.50 95 ASN A CA 1
ATOM 735 C C . ASN A 1 95 ? -2.535 8.588 -6.863 1.00 92.50 95 ASN A C 1
ATOM 737 O O . ASN A 1 95 ? -2.508 8.974 -8.032 1.00 92.50 95 ASN A O 1
ATOM 741 N N . LYS A 1 96 ? -1.470 8.044 -6.264 1.00 89.00 96 LYS A N 1
ATOM 742 C CA . LYS A 1 96 ? -0.188 7.824 -6.943 1.00 89.00 96 LYS A CA 1
ATOM 743 C C . LYS A 1 96 ? -0.150 6.547 -7.759 1.00 89.00 96 LYS A C 1
ATOM 745 O O . LYS A 1 96 ? 0.586 6.518 -8.737 1.00 89.00 96 LYS A O 1
ATOM 750 N N . VAL A 1 97 ? -0.922 5.524 -7.392 1.00 86.19 97 VAL A N 1
ATOM 751 C CA . VAL A 1 97 ? -1.054 4.303 -8.195 1.00 86.19 97 VAL A CA 1
ATOM 752 C C . VAL A 1 97 ? -1.838 4.663 -9.467 1.00 86.19 97 VAL A C 1
ATOM 754 O O . VAL A 1 97 ? -3.045 4.901 -9.389 1.00 86.19 97 VAL A O 1
ATOM 757 N N . PRO A 1 98 ? -1.199 4.754 -10.651 1.00 68.12 98 PRO A N 1
ATOM 758 C CA . PRO A 1 98 ? -1.852 5.251 -11.849 1.00 68.12 98 PRO A CA 1
ATOM 759 C C . PRO A 1 98 ? -2.982 4.300 -12.240 1.00 68.12 98 PRO A C 1
ATOM 761 O O . PRO A 1 98 ? -2.747 3.149 -12.593 1.00 68.12 98 PRO A O 1
ATOM 764 N N . THR A 1 99 ? -4.218 4.792 -12.274 1.00 56.25 99 THR A N 1
ATOM 765 C CA . THR A 1 99 ? -5.357 4.078 -12.884 1.00 56.25 99 THR A CA 1
ATOM 766 C C . THR A 1 99 ? -5.310 4.090 -14.416 1.00 56.25 99 THR A C 1
ATOM 768 O O . THR A 1 99 ? -6.269 3.704 -15.078 1.00 56.25 99 THR A O 1
ATOM 771 N N . ARG A 1 100 ? -4.200 4.533 -15.017 1.00 51.50 100 ARG A N 1
ATOM 772 C CA . ARG A 1 100 ? -4.066 4.716 -16.461 1.00 51.50 100 ARG A CA 1
ATOM 773 C C . ARG A 1 100 ? -2.979 3.812 -17.017 1.00 51.50 100 ARG A C 1
ATOM 775 O O . ARG A 1 100 ? -1.820 4.202 -17.086 1.00 51.50 100 ARG A O 1
ATOM 782 N N . GLN A 1 101 ? -3.385 2.658 -17.535 1.00 48.91 101 GLN A N 1
ATOM 783 C CA . GLN A 1 101 ? -2.728 2.141 -18.730 1.00 48.91 101 GLN A CA 1
ATOM 784 C C . GLN A 1 101 ? -3.046 3.1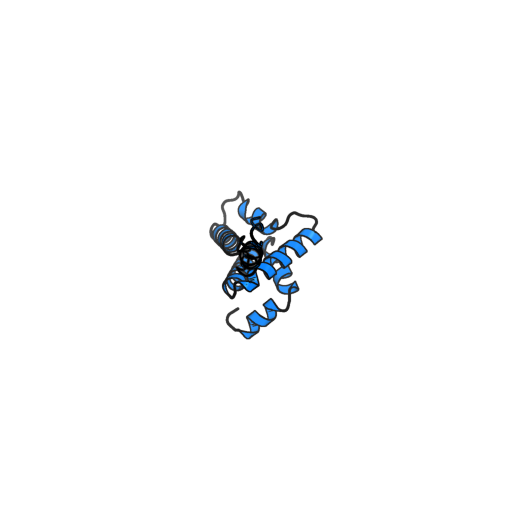40 -19.848 1.00 48.91 101 GLN A C 1
ATOM 786 O O . GLN A 1 101 ? -4.106 3.077 -20.467 1.00 48.91 101 GLN A O 1
ATOM 791 N N . ARG A 1 102 ? -2.191 4.148 -20.052 1.00 45.28 102 ARG A N 1
ATOM 792 C CA . ARG A 1 102 ? -2.193 4.846 -21.338 1.00 45.28 102 ARG A CA 1
ATOM 793 C C . ARG A 1 102 ? -1.723 3.792 -22.349 1.00 45.28 102 ARG A C 1
ATOM 795 O O . ARG A 1 102 ? -0.623 3.285 -22.158 1.00 45.28 102 ARG A O 1
ATOM 802 N N . PRO A 1 103 ? -2.523 3.418 -23.361 1.00 47.28 103 PRO A N 1
ATOM 803 C CA . PRO A 1 103 ? -2.032 2.518 -24.392 1.00 47.28 103 PRO A CA 1
ATOM 804 C C . PRO A 1 103 ? -0.823 3.174 -25.068 1.00 47.28 103 PRO A C 1
ATOM 806 O O . PRO A 1 103 ? -0.873 4.353 -25.434 1.00 47.28 103 PRO A O 1
ATOM 809 N N . GLU A 1 104 ? 0.275 2.427 -25.163 1.00 48.06 104 GLU A N 1
ATOM 810 C CA . GLU A 1 104 ? 1.473 2.836 -25.892 1.00 48.06 104 GLU A CA 1
ATOM 811 C C . GLU A 1 104 ? 1.087 3.181 -27.346 1.00 48.06 104 GLU A C 1
ATOM 813 O O . GLU A 1 104 ? 0.328 2.436 -27.973 1.00 48.06 104 GLU A O 1
ATOM 818 N N . PRO A 1 105 ? 1.575 4.293 -27.927 1.00 51.12 105 PRO A N 1
ATOM 819 C CA . PRO A 1 105 ? 1.195 4.747 -29.272 1.00 51.12 105 PRO A CA 1
ATOM 820 C C . PRO A 1 105 ? 1.684 3.852 -30.436 1.00 51.12 105 PRO A C 1
ATOM 822 O O . PRO A 1 105 ? 1.714 4.290 -31.589 1.00 51.12 105 PRO A O 1
ATOM 825 N N . SER A 1 106 ? 2.056 2.598 -30.179 1.00 51.06 106 SER A N 1
ATOM 826 C CA . SER A 1 106 ? 2.474 1.616 -31.184 1.00 51.06 106 SER A CA 1
ATOM 827 C C . SER A 1 106 ? 1.307 0.925 -31.906 1.00 51.06 106 SER A C 1
ATOM 829 O O . SER A 1 106 ? 1.503 0.460 -33.026 1.00 51.06 106 SER A O 1
ATOM 831 N N . GLU A 1 107 ? 0.087 0.918 -31.358 1.00 51.25 107 GLU A N 1
ATOM 832 C CA . GLU A 1 107 ? -1.064 0.243 -31.996 1.00 51.25 107 GLU A CA 1
ATOM 833 C C . GLU A 1 107 ? -1.842 1.126 -32.991 1.00 51.25 107 GLU A C 1
ATOM 835 O O . GLU A 1 107 ? -2.544 0.621 -33.867 1.00 51.25 107 GLU A O 1
ATOM 840 N N . THR A 1 108 ? -1.679 2.453 -32.943 1.00 48.91 108 THR A N 1
ATOM 841 C CA . THR A 1 108 ? -2.421 3.383 -33.818 1.00 48.91 108 THR A CA 1
ATOM 842 C C . THR A 1 108 ? -1.819 3.521 -35.221 1.00 48.91 108 THR A C 1
ATOM 844 O O . THR A 1 108 ? -2.453 4.091 -36.112 1.00 48.91 108 THR A O 1
ATOM 847 N N . ARG A 1 109 ? -0.596 3.023 -35.449 1.00 53.78 109 ARG A N 1
ATOM 848 C CA . ARG A 1 109 ? 0.082 3.149 -36.753 1.00 53.78 109 ARG A CA 1
ATOM 849 C C . ARG A 1 109 ? -0.421 2.141 -37.788 1.00 53.78 109 ARG A C 1
ATOM 851 O O . ARG A 1 109 ? -0.529 2.489 -38.957 1.00 53.78 109 ARG A O 1
ATOM 858 N N . THR A 1 110 ? -0.867 0.961 -37.366 1.00 52.75 110 THR A N 1
ATOM 859 C CA . THR A 1 110 ? -1.270 -0.106 -38.298 1.00 52.75 110 THR A CA 1
ATOM 860 C C . THR A 1 110 ? -2.566 0.206 -39.058 1.00 52.75 110 THR A C 1
ATOM 862 O O . THR A 1 110 ? -2.734 -0.222 -40.197 1.00 52.75 110 THR A O 1
ATOM 865 N N . ILE A 1 111 ? -3.478 1.000 -38.482 1.00 54.88 111 ILE A N 1
ATOM 866 C CA . ILE A 1 111 ? -4.767 1.317 -39.128 1.00 54.88 111 ILE A CA 1
ATOM 867 C C . ILE A 1 111 ? -4.607 2.389 -40.219 1.00 54.88 111 ILE A C 1
ATOM 869 O O . ILE A 1 111 ? -5.341 2.384 -41.209 1.00 54.88 111 ILE A O 1
ATOM 873 N N . ARG A 1 112 ? -3.629 3.297 -40.083 1.00 56.31 112 ARG A N 1
ATOM 874 C CA . ARG A 1 112 ? -3.410 4.357 -41.080 1.00 56.31 112 ARG A CA 1
ATOM 875 C C . ARG A 1 112 ? -2.749 3.821 -42.350 1.00 56.31 112 ARG A C 1
ATOM 877 O O . ARG A 1 112 ? -3.106 4.273 -43.436 1.00 56.31 112 ARG A O 1
ATOM 884 N N . ASP A 1 113 ? -1.887 2.817 -42.213 1.00 55.12 113 ASP A N 1
ATOM 885 C CA . ASP A 1 113 ? -1.171 2.220 -43.343 1.00 55.12 113 ASP A CA 1
ATOM 886 C C . ASP A 1 113 ? -2.040 1.233 -44.147 1.00 55.12 113 ASP A C 1
ATOM 888 O O . ASP A 1 113 ? -1.859 1.104 -45.354 1.00 55.12 113 ASP A O 1
ATOM 892 N N . GLN A 1 114 ? -3.063 0.606 -43.547 1.00 52.88 114 GLN A N 1
ATOM 893 C CA . GLN A 1 114 ? -3.972 -0.285 -44.293 1.00 52.88 114 GLN A CA 1
ATOM 894 C C . GLN A 1 114 ? -5.006 0.450 -45.166 1.00 52.88 114 GLN A C 1
ATOM 896 O O . GLN A 1 114 ? -5.505 -0.122 -46.135 1.00 52.88 114 GLN A O 1
ATOM 901 N N . ASN A 1 115 ? -5.310 1.722 -44.886 1.00 50.94 115 ASN A N 1
ATOM 902 C CA . ASN A 1 115 ? -6.278 2.499 -45.674 1.00 50.94 115 ASN A CA 1
ATOM 903 C C . ASN A 1 115 ? -5.681 3.177 -46.923 1.00 50.94 115 ASN A C 1
ATOM 905 O O . ASN A 1 115 ? -6.436 3.743 -47.710 1.00 50.94 115 ASN A O 1
ATOM 909 N N . HIS A 1 116 ? -4.360 3.114 -47.135 1.00 57.38 116 HIS A N 1
ATOM 910 C CA . HIS A 1 116 ? -3.704 3.637 -48.345 1.00 57.38 116 HIS A CA 1
ATOM 911 C C . HIS A 1 116 ? -3.506 2.588 -49.457 1.00 57.38 116 HIS A C 1
ATOM 913 O O . HIS A 1 116 ? -3.016 2.928 -50.530 1.00 57.38 116 HIS A O 1
ATOM 919 N N . GLN A 1 117 ? -3.941 1.337 -49.247 1.00 50.88 117 GLN A N 1
ATOM 920 C CA . GLN A 1 117 ? -3.728 0.227 -50.186 1.00 50.88 117 GLN A CA 1
ATOM 921 C C . GLN A 1 117 ? -5.009 -0.283 -50.884 1.00 50.88 117 GLN A C 1
ATOM 923 O O . GLN A 1 117 ? -5.073 -1.449 -51.271 1.00 50.88 117 GLN A O 1
ATOM 928 N N . ARG A 1 118 ? -6.043 0.552 -51.080 1.00 53.28 118 ARG A N 1
ATOM 929 C CA . ARG A 1 118 ? -7.143 0.206 -52.007 1.00 53.28 118 ARG A CA 1
ATOM 930 C C . ARG A 1 118 ? -6.841 0.737 -53.414 1.00 53.28 118 ARG A C 1
ATOM 932 O O . ARG A 1 118 ? -6.802 1.956 -53.572 1.00 53.28 118 ARG A O 1
ATOM 939 N N . PRO A 1 119 ? -6.672 -0.120 -54.438 1.00 52.12 119 PRO A N 1
ATOM 940 C CA . PRO A 1 119 ? -6.627 0.344 -55.820 1.00 52.12 119 PRO A CA 1
ATOM 941 C C . PRO A 1 119 ? -8.012 0.878 -56.225 1.00 52.12 119 PRO A C 1
ATOM 943 O O . PRO A 1 119 ? -9.033 0.246 -55.947 1.00 52.12 119 PRO A O 1
ATOM 946 N N . GLY A 1 120 ? -8.042 2.069 -56.831 1.00 59.69 120 GLY A N 1
ATOM 947 C CA . GLY A 1 120 ? -9.259 2.671 -57.385 1.00 59.69 120 GLY A CA 1
ATOM 948 C C . GLY A 1 120 ? -9.826 1.851 -58.555 1.00 59.69 120 GLY A C 1
ATOM 949 O O . GLY A 1 120 ? -9.088 1.068 -59.159 1.00 59.69 120 GLY A O 1
ATOM 950 N N . PRO A 1 121 ? -11.129 1.986 -58.863 1.00 56.53 121 PRO A N 1
ATOM 951 C CA . PRO A 1 121 ? -11.773 1.187 -59.897 1.00 56.53 121 PRO A CA 1
ATOM 952 C C . PRO A 1 121 ? -11.202 1.525 -61.278 1.00 56.53 121 PRO A C 1
ATOM 954 O O . PRO A 1 121 ? -10.958 2.685 -61.598 1.00 56.53 121 PRO A O 1
ATOM 957 N N . SER A 1 122 ? -10.979 0.488 -62.083 1.00 56.38 122 SER A N 1
ATOM 958 C CA . SER A 1 122 ? -10.558 0.596 -63.477 1.00 56.38 122 SER A CA 1
ATOM 959 C C . SER A 1 122 ? -11.683 1.225 -64.301 1.00 56.38 122 SER A C 1
ATOM 961 O O . SER A 1 122 ? -12.761 0.642 -64.403 1.00 56.38 122 SER A O 1
ATOM 963 N N . GLU A 1 123 ? -11.446 2.410 -64.859 1.00 49.53 123 GLU A N 1
ATOM 964 C CA . GLU A 1 123 ? -12.374 3.054 -65.791 1.00 49.53 123 GLU A CA 1
ATOM 965 C C . GLU A 1 123 ? -12.268 2.380 -67.171 1.00 49.53 123 GLU A C 1
ATOM 967 O O . GLU A 1 123 ? -11.184 2.300 -67.753 1.00 49.53 123 GLU A O 1
ATOM 972 N N . THR A 1 124 ? -13.398 1.847 -67.645 1.00 52.38 124 THR A N 1
ATOM 973 C CA . THR A 1 124 ? -13.672 1.437 -69.036 1.00 52.38 124 THR A CA 1
ATOM 974 C C . THR A 1 124 ? -14.236 2.591 -69.838 1.00 52.38 124 THR A C 1
ATOM 976 O O . THR A 1 124 ? -15.118 3.278 -69.271 1.00 52.38 124 THR A O 1
#

Radius of gyration: 21.8 Å; chains: 1; bounding box: 36×28×84 Å

Sequence (124 aa):
MLFVDGMNGVIHHPETLQWLYTLTGSVSRLLVKTALKLLIVFVEYAESNSPLLISAVTTVDAKRGVKSWTNLMDVLDEKNGADTELLVFTMTLINKVPTRQRPEPSETRTIRDQNHQRPGPSET